Protein AF-A0A3M3ZNB2-F1 (afdb_monomer)

Organism: NCBI:txid237306

Secondary structure (DSSP, 8-state):
-PPPPHHHHHHHHHHHS-HHHHHHHHHHHHHTT--HHHHHHHHHHHHHHHHHTHHHHHHHHHHHHHHHHHHHHHHH-TTGGG-HHHHHHSPP--S---

Structure (mmCIF, N/CA/C/O backbone):
data_AF-A0A3M3ZNB2-F1
#
_entry.id   AF-A0A3M3ZNB2-F1
#
loop_
_atom_site.group_PDB
_atom_site.id
_atom_site.type_symbol
_atom_site.label_atom_id
_atom_site.label_alt_id
_atom_site.label_comp_id
_atom_site.label_asym_id
_atom_site.label_entity_id
_atom_site.label_seq_id
_atom_site.pdbx_PDB_ins_code
_atom_site.Cartn_x
_atom_site.Cartn_y
_atom_site.Cartn_z
_atom_site.occupancy
_atom_site.B_iso_or_equiv
_atom_site.auth_seq_id
_atom_site.auth_comp_id
_atom_site.auth_asym_id
_atom_site.auth_atom_id
_atom_site.pdbx_PDB_model_num
ATOM 1 N N . MET A 1 1 ? -26.051 -20.037 19.101 1.00 47.28 1 MET A N 1
ATOM 2 C CA . MET A 1 1 ? -24.872 -19.161 18.929 1.00 47.28 1 MET A CA 1
ATOM 3 C C . MET A 1 1 ? -25.256 -17.779 19.417 1.00 47.28 1 MET A C 1
ATOM 5 O O . MET A 1 1 ? -26.170 -17.200 18.847 1.00 47.28 1 MET A O 1
ATOM 9 N N . SER A 1 2 ? -24.651 -17.298 20.502 1.00 68.50 2 SER A N 1
ATOM 10 C CA . SER A 1 2 ? -24.887 -15.935 20.994 1.00 68.50 2 SER A CA 1
ATOM 11 C C . SER A 1 2 ? -24.285 -14.935 20.005 1.00 68.50 2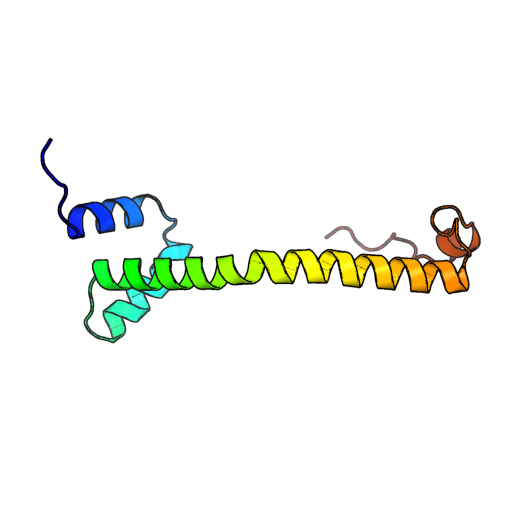 SER A C 1
ATOM 13 O O . SER A 1 2 ? -23.128 -15.090 19.619 1.00 68.50 2 SER A O 1
ATOM 15 N N . SER A 1 3 ? -25.066 -13.947 19.563 1.00 75.62 3 SER A N 1
ATOM 16 C CA . SER A 1 3 ? -24.557 -12.843 18.742 1.00 75.62 3 SER A CA 1
ATOM 17 C C . SER A 1 3 ? -23.615 -11.992 19.590 1.00 75.62 3 SER A C 1
ATOM 19 O O . SER A 1 3 ? -24.018 -11.548 20.663 1.00 75.62 3 SER A O 1
ATOM 21 N N . MET A 1 4 ? -22.388 -11.756 19.121 1.00 78.88 4 MET A N 1
ATOM 22 C CA . MET A 1 4 ? -21.504 -10.760 19.735 1.00 78.88 4 MET A CA 1
ATOM 23 C C . MET A 1 4 ? -22.123 -9.365 19.615 1.00 78.88 4 MET A C 1
ATOM 25 O O . MET A 1 4 ? -22.749 -9.037 18.604 1.00 78.88 4 MET A O 1
ATOM 29 N N . SER A 1 5 ? -21.932 -8.544 20.643 1.00 88.44 5 SER A N 1
ATOM 30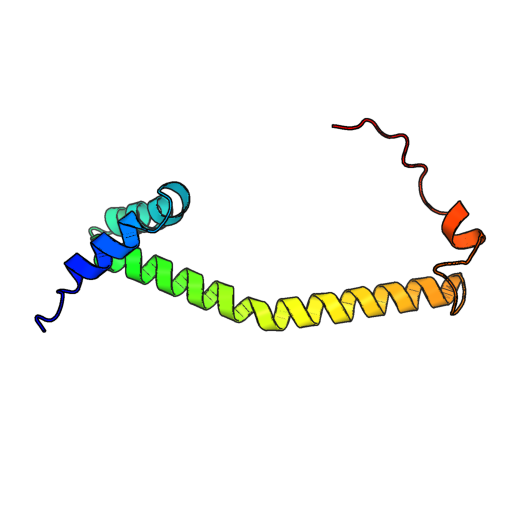 C CA . SER A 1 5 ? -22.257 -7.119 20.609 1.00 88.44 5 SER A CA 1
ATOM 31 C C . SER A 1 5 ? -21.245 -6.340 19.759 1.00 88.44 5 SER A C 1
ATOM 33 O O . SER A 1 5 ? -20.086 -6.737 19.622 1.00 88.44 5 SER A O 1
ATOM 35 N N . THR A 1 6 ? -21.658 -5.192 19.215 1.00 86.25 6 THR A N 1
ATOM 36 C CA . THR A 1 6 ? -20.795 -4.309 18.406 1.00 86.25 6 THR A CA 1
ATOM 37 C C . THR A 1 6 ? -19.499 -3.936 19.130 1.00 86.25 6 THR A C 1
ATOM 39 O O . THR A 1 6 ? -18.420 -4.011 18.547 1.00 86.25 6 THR A O 1
ATOM 42 N N . LEU A 1 7 ? -19.590 -3.641 20.429 1.00 88.19 7 LEU A N 1
ATOM 43 C CA . LEU A 1 7 ? -18.442 -3.272 21.253 1.00 88.19 7 LEU A CA 1
ATOM 44 C C . LEU A 1 7 ? -17.457 -4.436 21.457 1.00 88.19 7 LEU A C 1
ATOM 46 O O . LEU A 1 7 ? -16.246 -4.221 21.531 1.00 88.19 7 LEU A O 1
ATOM 50 N N . GLU A 1 8 ? -17.944 -5.676 21.562 1.00 92.31 8 GLU A N 1
ATOM 51 C CA . GLU A 1 8 ? -17.075 -6.860 21.647 1.00 92.31 8 GLU A CA 1
ATOM 52 C C . GLU A 1 8 ? -16.304 -7.071 20.343 1.00 92.31 8 GLU A C 1
ATOM 54 O O . GLU A 1 8 ? -15.098 -7.324 20.377 1.00 92.31 8 GLU A O 1
ATOM 59 N N . VAL A 1 9 ? -16.968 -6.883 19.198 1.00 91.62 9 VAL A N 1
ATOM 60 C CA . VAL A 1 9 ? -16.322 -6.931 17.880 1.00 91.62 9 VAL A CA 1
ATOM 61 C C . VAL A 1 9 ? -15.279 -5.820 17.747 1.00 91.62 9 VAL A C 1
ATOM 63 O O . VAL A 1 9 ? -14.146 -6.088 17.349 1.00 91.62 9 VAL A O 1
ATOM 66 N N . ALA A 1 10 ? -15.609 -4.587 18.139 1.00 91.56 10 ALA A N 1
ATOM 67 C CA . ALA A 1 10 ? -14.685 -3.457 18.075 1.00 91.56 10 ALA A CA 1
ATOM 68 C C . ALA A 1 10 ? -13.425 -3.685 18.930 1.00 91.56 10 ALA A C 1
ATOM 70 O O . ALA A 1 10 ? -12.306 -3.436 18.474 1.00 91.56 10 ALA A O 1
ATOM 71 N N . LYS A 1 11 ? -13.579 -4.243 20.138 1.00 94.06 11 LYS A N 1
ATOM 72 C CA . LYS A 1 11 ? -12.450 -4.644 20.995 1.00 94.06 11 LYS A CA 1
ATOM 73 C C . LYS A 1 11 ? -11.596 -5.732 20.353 1.00 94.06 11 LYS A C 1
ATOM 75 O O . LYS A 1 11 ? -10.371 -5.626 20.375 1.00 94.06 11 LYS A O 1
ATOM 80 N N . ALA A 1 12 ? -12.216 -6.750 19.758 1.00 94.44 12 ALA A N 1
ATOM 81 C CA . ALA A 1 12 ? -11.483 -7.807 19.066 1.00 94.44 12 ALA A CA 1
ATOM 82 C C . ALA A 1 12 ? -10.664 -7.249 17.885 1.00 94.44 12 ALA A C 1
ATOM 84 O O . ALA A 1 12 ? -9.482 -7.569 17.745 1.00 94.44 12 ALA A O 1
ATOM 85 N N . ILE A 1 13 ? -11.246 -6.346 17.087 1.00 92.12 13 ILE A N 1
ATOM 86 C CA . ILE A 1 13 ? -10.548 -5.667 15.982 1.00 92.12 13 ILE A CA 1
ATOM 87 C C . ILE A 1 13 ? -9.377 -4.834 16.516 1.00 92.12 13 ILE A C 1
ATOM 89 O O . ILE A 1 13 ? -8.257 -4.944 16.015 1.00 92.12 13 ILE A O 1
ATOM 93 N N . ARG A 1 14 ? -9.601 -4.049 17.574 1.00 93.31 14 ARG A N 1
ATOM 94 C CA . ARG A 1 14 ? -8.570 -3.217 18.207 1.00 93.31 14 ARG A CA 1
ATOM 95 C C . ARG A 1 14 ? -7.368 -4.015 18.711 1.00 93.31 14 ARG A C 1
ATOM 97 O O . ARG A 1 14 ? -6.242 -3.526 18.620 1.00 93.31 14 ARG A O 1
ATOM 104 N N . LEU A 1 15 ? -7.604 -5.210 19.250 1.00 94.38 15 LEU A N 1
ATOM 105 C CA . LEU A 1 15 ? -6.552 -6.121 19.710 1.00 94.38 15 LEU A CA 1
ATOM 106 C C . LEU A 1 15 ? -5.815 -6.809 18.551 1.00 94.38 15 LEU A C 1
ATOM 108 O O . LEU A 1 15 ? -4.667 -7.208 18.717 1.00 94.38 15 LEU A O 1
ATOM 112 N N . SER A 1 16 ? -6.453 -6.927 17.385 1.00 95.00 16 SER A N 1
ATOM 113 C CA . SER A 1 16 ? -5.873 -7.570 16.197 1.00 95.00 16 SER A CA 1
ATOM 114 C C . SER A 1 16 ? -5.002 -6.623 15.360 1.00 95.00 16 SER A C 1
ATOM 116 O O . SER A 1 16 ? -4.172 -7.074 14.573 1.00 95.00 16 SER A O 1
ATOM 118 N N . ILE A 1 17 ? -5.184 -5.308 15.509 1.00 91.56 17 ILE A N 1
ATOM 119 C CA . ILE A 1 17 ? -4.458 -4.273 14.764 1.00 91.56 17 ILE A CA 1
ATOM 120 C C . ILE A 1 17 ? -3.349 -3.684 15.644 1.00 91.56 17 ILE A C 1
ATOM 122 O O . ILE A 1 17 ? -3.524 -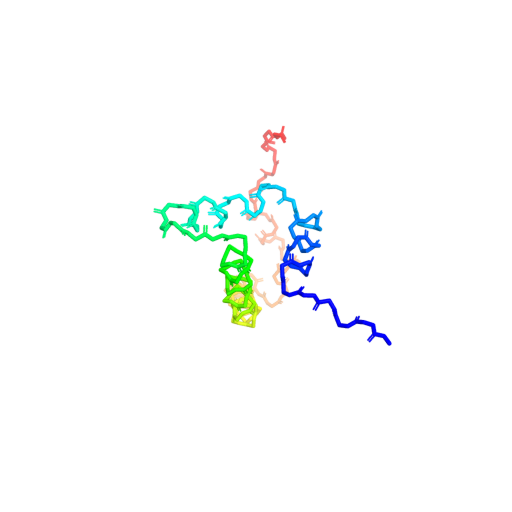3.477 16.846 1.00 91.56 17 ILE A O 1
ATOM 126 N N . SER A 1 18 ? -2.197 -3.362 15.046 1.00 93.25 18 SER A N 1
ATOM 127 C CA . SER A 1 18 ? -1.100 -2.737 15.789 1.00 93.25 18 SER A CA 1
ATOM 128 C C . SER A 1 18 ? -1.507 -1.382 16.377 1.00 93.25 18 SER A C 1
ATOM 130 O O . SER A 1 18 ? -2.223 -0.595 15.754 1.00 93.25 18 SER A O 1
ATOM 132 N N . SER A 1 19 ? -0.989 -1.071 17.569 1.00 89.75 19 SER A N 1
ATOM 133 C CA . SER A 1 19 ? -1.295 0.196 18.248 1.00 89.75 19 SER A CA 1
ATOM 134 C C . SER A 1 19 ? -0.961 1.413 17.377 1.00 89.75 19 SER A C 1
ATOM 136 O O . SER A 1 19 ? -1.748 2.349 17.296 1.00 89.75 19 SER A O 1
ATOM 138 N N . ALA A 1 20 ? 0.155 1.358 16.641 1.00 91.44 20 ALA A N 1
ATOM 139 C CA . ALA A 1 20 ? 0.569 2.421 15.726 1.00 91.44 20 ALA A CA 1
ATOM 140 C C . ALA A 1 20 ? -0.420 2.664 14.574 1.00 91.44 20 ALA A C 1
ATOM 142 O O . ALA A 1 20 ? -0.507 3.780 14.075 1.00 91.44 20 ALA A O 1
ATOM 143 N N . ARG A 1 21 ? -1.156 1.636 14.131 1.00 91.38 21 ARG A N 1
ATOM 144 C CA . ARG A 1 21 ? -2.143 1.774 13.053 1.00 91.38 21 ARG A CA 1
ATOM 145 C C . ARG A 1 21 ? -3.462 2.350 13.541 1.00 91.38 21 ARG A C 1
ATOM 147 O O . ARG A 1 21 ? -4.093 3.082 12.790 1.00 91.38 21 ARG A O 1
ATOM 154 N N . ILE A 1 22 ? -3.890 2.009 14.753 1.00 95.38 22 ILE A N 1
ATOM 155 C CA . ILE A 1 22 ? -5.228 2.360 15.241 1.00 95.38 22 ILE A CA 1
ATOM 156 C C . ILE A 1 22 ? -5.261 3.633 16.100 1.00 95.38 22 ILE A C 1
ATOM 158 O O . ILE A 1 22 ? -6.280 4.320 16.117 1.00 95.38 22 ILE A O 1
ATOM 162 N N . SER A 1 23 ? -4.143 4.006 16.736 1.00 95.69 23 SER A N 1
ATOM 163 C CA . SER A 1 23 ? -4.060 5.166 17.636 1.00 95.69 23 SER A CA 1
ATOM 164 C C . SER A 1 23 ? -4.454 6.485 16.969 1.00 95.69 23 SER A C 1
ATOM 166 O O . SER A 1 23 ? -5.083 7.326 17.603 1.00 95.69 23 SER A O 1
ATOM 168 N N . THR A 1 24 ? -4.156 6.662 15.678 1.00 96.06 24 THR A N 1
ATOM 169 C CA . THR A 1 24 ? -4.592 7.834 14.903 1.00 96.06 24 THR A CA 1
ATOM 170 C C . THR A 1 24 ? -6.113 7.994 14.918 1.00 96.06 24 THR A C 1
ATOM 172 O O . THR A 1 24 ? -6.610 9.104 15.100 1.00 96.06 24 THR A O 1
ATOM 175 N N . TYR A 1 25 ? -6.855 6.896 14.769 1.00 97.06 25 TYR A N 1
ATOM 176 C CA . TYR A 1 25 ? -8.318 6.907 14.720 1.00 97.06 25 TYR A CA 1
ATOM 177 C C . TYR A 1 25 ? -8.937 7.001 16.114 1.00 97.06 25 TYR A C 1
ATOM 179 O O . TYR A 1 25 ? -9.928 7.704 16.285 1.00 97.06 25 TYR A O 1
ATOM 187 N N . GLU A 1 26 ? -8.328 6.359 17.116 1.00 97.00 26 GLU A N 1
ATOM 188 C CA . GLU A 1 26 ? -8.732 6.504 18.521 1.00 97.00 26 GLU A CA 1
ATOM 189 C C . GLU A 1 26 ? -8.590 7.957 18.982 1.00 97.00 26 GLU A C 1
ATOM 191 O O . GLU A 1 26 ? -9.538 8.528 19.512 1.00 97.00 26 GLU A O 1
ATOM 196 N N . ASN A 1 27 ? -7.450 8.593 18.703 1.00 97.44 27 ASN A N 1
ATOM 197 C CA . ASN A 1 27 ? -7.222 9.996 19.043 1.00 97.44 27 ASN A CA 1
ATOM 198 C C . ASN A 1 27 ? -8.212 10.925 18.325 1.00 97.44 27 ASN A C 1
ATOM 200 O O . ASN A 1 27 ? -8.735 11.853 18.940 1.00 97.44 27 ASN A O 1
ATOM 204 N N . ALA A 1 28 ? -8.499 10.666 17.044 1.00 97.38 28 ALA A N 1
ATOM 205 C CA . ALA A 1 28 ? -9.472 11.443 16.279 1.00 97.38 28 ALA A CA 1
ATOM 206 C C . ALA A 1 28 ? -10.898 11.302 16.838 1.00 97.38 28 ALA A C 1
ATOM 208 O O . ALA A 1 28 ? -11.598 12.302 16.965 1.00 97.38 28 ALA A O 1
ATOM 209 N N . ALA A 1 29 ? -11.315 10.088 17.214 1.00 97.31 29 ALA A N 1
ATOM 210 C CA . ALA A 1 29 ? -12.612 9.845 17.839 1.00 97.31 29 ALA A CA 1
ATOM 211 C C . ALA A 1 29 ? -12.707 10.522 19.218 1.00 97.31 29 ALA A C 1
ATOM 213 O O . ALA A 1 29 ? -13.668 11.245 19.490 1.00 97.31 29 ALA A O 1
ATOM 214 N N . LEU A 1 30 ? -11.682 10.365 20.060 1.00 97.25 30 LEU A N 1
ATOM 215 C CA . LEU A 1 30 ? -11.626 10.970 21.393 1.00 97.25 30 LEU A CA 1
ATOM 216 C C . LEU A 1 30 ? -11.699 12.501 21.341 1.00 97.25 30 LEU A C 1
ATOM 218 O O . LEU A 1 30 ? -12.404 13.101 22.151 1.00 97.25 30 LEU A O 1
ATOM 222 N N . ALA A 1 31 ? -11.040 13.134 20.365 1.00 97.69 31 ALA A N 1
ATOM 223 C CA . ALA A 1 31 ? -11.051 14.589 20.191 1.00 97.69 31 ALA A CA 1
ATOM 224 C C . ALA A 1 31 ? -12.459 15.174 19.959 1.00 97.69 31 ALA A C 1
ATOM 226 O O . ALA A 1 31 ? -12.682 16.354 20.221 1.00 97.69 31 ALA A O 1
ATOM 227 N N . VAL A 1 32 ? -13.412 14.357 19.500 1.00 97.25 32 VAL A N 1
ATOM 228 C CA . VAL A 1 32 ? -14.816 14.743 19.282 1.00 97.25 32 VAL A CA 1
ATOM 229 C C . VAL A 1 32 ? -15.785 14.031 20.236 1.00 97.25 32 VAL A C 1
ATOM 231 O O . VAL A 1 32 ? -16.986 13.974 19.974 1.00 97.25 32 VAL A O 1
ATOM 234 N N . GLY A 1 33 ? -15.277 13.480 21.345 1.00 96.94 33 GLY A N 1
ATOM 235 C CA . GLY A 1 33 ? -16.086 12.820 22.375 1.00 96.94 33 GLY A CA 1
ATOM 236 C C . GLY A 1 33 ? -16.700 11.486 21.939 1.00 96.94 33 GLY A C 1
ATOM 237 O O . GLY A 1 33 ? -17.758 11.108 22.438 1.00 96.94 33 GLY A O 1
ATOM 238 N N . ARG A 1 34 ? -16.073 10.789 20.984 1.00 96.75 34 ARG A N 1
ATOM 239 C CA . ARG A 1 34 ? -16.507 9.484 20.462 1.00 96.75 34 ARG A CA 1
ATOM 240 C C . ARG A 1 34 ? -15.661 8.336 21.012 1.00 96.75 34 ARG A C 1
ATOM 242 O O . ARG A 1 34 ? -14.588 8.555 21.573 1.00 96.75 34 ARG A O 1
ATOM 249 N N . GLY A 1 35 ? -16.183 7.117 20.886 1.00 94.69 35 GLY A N 1
ATOM 250 C CA . GLY A 1 35 ? -15.609 5.918 21.480 1.00 94.69 35 GLY A CA 1
ATOM 251 C C . GLY A 1 35 ? -14.867 5.026 20.487 1.00 94.69 35 GLY A C 1
ATOM 252 O O . GLY A 1 35 ? -14.557 5.398 19.354 1.00 94.69 35 GLY A O 1
ATOM 253 N N . LEU A 1 36 ? -14.581 3.807 20.952 1.00 94.00 36 LEU A N 1
ATOM 254 C CA . LEU A 1 36 ? -13.870 2.792 20.180 1.00 94.00 36 LEU A CA 1
ATOM 255 C C . LEU A 1 36 ? -14.628 2.394 18.904 1.00 94.00 36 LEU A C 1
ATOM 257 O O . LEU A 1 36 ? -14.002 2.216 17.864 1.00 94.00 36 LEU A O 1
ATOM 261 N N . ASP A 1 37 ? -15.955 2.291 18.962 1.00 94.06 37 ASP A N 1
ATOM 262 C CA . ASP A 1 37 ? -16.779 1.885 17.819 1.00 94.06 37 ASP A CA 1
ATOM 263 C C . ASP A 1 37 ? -16.645 2.876 16.648 1.00 94.06 37 ASP A C 1
ATOM 265 O O . ASP A 1 37 ? -16.458 2.467 15.496 1.00 94.06 37 ASP A O 1
ATOM 269 N N . GLU A 1 38 ? -16.651 4.185 16.921 1.00 95.25 38 GLU A N 1
ATOM 270 C CA . GLU A 1 38 ? -16.414 5.198 15.891 1.00 95.25 38 GLU A CA 1
ATOM 271 C C . GLU A 1 38 ? -14.967 5.201 15.388 1.00 95.25 38 GLU A C 1
ATOM 273 O O . GLU A 1 38 ? -14.746 5.370 14.188 1.00 95.25 38 GLU A O 1
ATOM 278 N N . ALA A 1 39 ? -13.983 4.962 16.260 1.00 96.25 39 ALA A N 1
ATOM 279 C CA . ALA A 1 39 ? -12.586 4.830 15.846 1.00 96.25 39 ALA A CA 1
ATOM 280 C C . ALA A 1 39 ? -12.387 3.645 14.882 1.00 96.25 39 ALA A C 1
ATOM 282 O O . ALA A 1 39 ? -11.735 3.791 13.845 1.00 96.25 39 ALA A O 1
ATOM 283 N N . ILE A 1 40 ? -12.993 2.488 15.175 1.00 95.81 40 ILE A N 1
ATOM 284 C CA . ILE A 1 40 ? -12.979 1.318 14.285 1.00 95.81 40 ILE A CA 1
ATOM 285 C C . ILE A 1 40 ? -13.710 1.619 12.972 1.00 95.81 40 ILE A C 1
ATOM 287 O O . ILE A 1 40 ? -13.221 1.255 11.902 1.00 95.81 40 ILE A O 1
ATOM 291 N N . THR A 1 41 ? -14.845 2.318 13.027 1.00 95.31 41 THR A N 1
ATOM 292 C CA . THR A 1 41 ? -15.595 2.720 11.825 1.00 95.31 41 THR A CA 1
ATOM 293 C C . THR A 1 41 ? -14.758 3.632 10.927 1.00 95.31 41 THR A C 1
ATOM 295 O O . THR A 1 41 ? -14.698 3.429 9.713 1.00 95.31 41 THR A O 1
ATOM 298 N N . LEU A 1 42 ? -14.053 4.603 11.513 1.00 96.25 42 LEU A N 1
ATOM 299 C CA . LEU A 1 42 ? -13.174 5.513 10.783 1.00 96.25 42 LEU A CA 1
ATOM 300 C C . LEU A 1 42 ? -11.958 4.785 10.188 1.00 96.25 42 LEU A C 1
ATOM 302 O O . LEU A 1 42 ? -11.589 5.037 9.039 1.00 96.25 42 LEU A O 1
ATOM 306 N N . TYR A 1 43 ? -11.370 3.842 10.931 1.00 95.94 43 TYR A N 1
ATOM 307 C CA . TYR A 1 43 ? -10.317 2.963 10.419 1.00 95.94 43 TYR A CA 1
ATOM 308 C C . TYR A 1 43 ? -10.800 2.143 9.213 1.00 95.94 43 TYR A C 1
ATOM 310 O O . TYR A 1 43 ? -10.129 2.104 8.180 1.00 95.94 43 TYR A O 1
ATOM 318 N N . ALA A 1 44 ? -11.979 1.522 9.318 1.00 94.62 44 ALA A N 1
ATOM 319 C CA . ALA A 1 44 ? -12.567 0.728 8.244 1.00 94.62 44 ALA A CA 1
ATOM 320 C C . ALA A 1 44 ? -12.846 1.580 7.000 1.00 94.62 44 ALA A C 1
ATOM 322 O O . ALA A 1 44 ? -12.525 1.170 5.885 1.00 94.62 44 ALA A O 1
ATOM 323 N N . TRP A 1 45 ? -13.369 2.796 7.182 1.00 97.00 45 TRP A N 1
ATOM 324 C CA . TRP A 1 45 ? -13.554 3.745 6.088 1.00 97.00 45 TRP A CA 1
ATOM 325 C C . TRP A 1 45 ? -12.229 4.074 5.389 1.00 97.00 45 TRP A C 1
ATOM 327 O O . TRP A 1 45 ? -12.141 3.977 4.166 1.00 97.00 45 TRP A O 1
ATOM 337 N N . ASN A 1 46 ? -11.168 4.368 6.147 1.00 96.44 46 ASN A N 1
ATOM 338 C CA . ASN A 1 46 ? -9.849 4.618 5.568 1.00 96.44 46 ASN A CA 1
ATOM 339 C C . ASN A 1 46 ? -9.315 3.406 4.785 1.00 96.44 46 ASN A C 1
ATOM 341 O O . ASN A 1 46 ? -8.719 3.570 3.718 1.00 96.44 46 ASN A O 1
ATOM 345 N N . ALA A 1 47 ? -9.527 2.190 5.295 1.00 94.62 47 ALA A N 1
ATOM 346 C CA . ALA A 1 47 ? -9.134 0.965 4.606 1.00 94.62 47 ALA A CA 1
ATOM 347 C C . ALA A 1 47 ? -9.886 0.796 3.275 1.00 94.62 47 ALA A C 1
ATOM 349 O O . ALA A 1 47 ? -9.260 0.488 2.263 1.00 94.62 47 ALA A O 1
ATOM 350 N N . LEU A 1 48 ? -11.196 1.063 3.247 1.00 97.31 48 LEU A N 1
ATOM 351 C CA . LEU A 1 48 ? -12.009 1.003 2.027 1.00 97.31 48 LEU A CA 1
ATOM 352 C C . LEU A 1 48 ? -11.586 2.050 0.992 1.00 97.31 48 LEU A C 1
ATOM 354 O O . LEU A 1 48 ? -11.450 1.724 -0.186 1.00 97.31 48 LEU A O 1
ATOM 358 N N . VAL A 1 49 ? -11.319 3.284 1.426 1.00 96.94 49 VAL A N 1
ATOM 359 C CA . VAL A 1 49 ? -10.791 4.338 0.547 1.00 96.94 49 VAL A CA 1
ATOM 360 C C . VAL A 1 49 ? -9.439 3.921 -0.027 1.00 96.94 49 VAL A C 1
ATOM 362 O O . VAL A 1 49 ? -9.238 3.998 -1.234 1.00 96.94 49 VAL A O 1
ATOM 365 N N . SER A 1 50 ? -8.535 3.410 0.811 1.00 96.31 50 SER A N 1
ATOM 366 C CA . SER A 1 50 ? -7.223 2.919 0.366 1.00 96.31 50 SER A CA 1
ATOM 367 C C . SER A 1 50 ? -7.357 1.771 -0.641 1.00 96.31 50 SER A C 1
ATOM 369 O O . SER A 1 50 ? -6.653 1.747 -1.648 1.00 96.31 50 SER A O 1
ATOM 371 N N . ALA A 1 51 ? -8.294 0.846 -0.412 1.00 97.44 51 ALA A N 1
ATOM 372 C CA . ALA A 1 51 ? -8.565 -0.265 -1.318 1.00 97.44 51 ALA A CA 1
ATOM 373 C C . ALA A 1 51 ? -9.084 0.208 -2.686 1.00 97.44 51 ALA A C 1
ATOM 375 O O . ALA A 1 51 ? -8.690 -0.351 -3.709 1.00 97.44 51 ALA A O 1
ATOM 376 N N . ALA A 1 52 ? -9.898 1.269 -2.727 1.00 97.75 52 ALA A N 1
ATOM 377 C CA . ALA A 1 52 ? -10.381 1.852 -3.978 1.00 97.75 52 ALA A CA 1
ATOM 378 C C . ALA A 1 52 ? -9.243 2.382 -4.874 1.00 97.75 52 ALA A C 1
ATOM 380 O O . ALA A 1 52 ? -9.402 2.43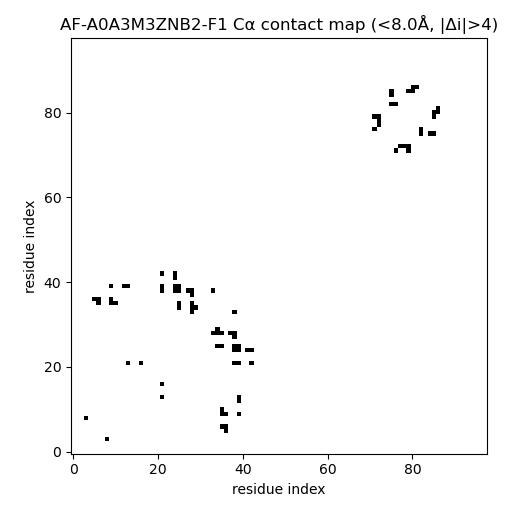5 -6.093 1.00 97.75 52 ALA A O 1
ATOM 381 N N . PHE A 1 53 ? -8.080 2.717 -4.301 1.00 97.44 53 PHE A N 1
ATOM 382 C CA . PHE A 1 53 ? -6.902 3.128 -5.066 1.00 97.44 53 PHE A CA 1
ATOM 383 C C . PHE A 1 53 ? -6.082 1.962 -5.636 1.00 97.44 53 PHE A C 1
ATOM 385 O O . PHE A 1 53 ? -5.269 2.197 -6.525 1.00 97.44 53 PHE A O 1
ATOM 392 N N . LEU A 1 54 ? -6.285 0.713 -5.204 1.00 97.50 54 LEU A N 1
ATOM 393 C CA . LEU A 1 54 ? -5.466 -0.412 -5.680 1.00 97.50 54 LEU A CA 1
ATOM 394 C C . LEU A 1 54 ? -5.596 -0.624 -7.193 1.00 97.50 54 LEU A C 1
ATOM 396 O O . LEU A 1 54 ? -4.594 -0.744 -7.891 1.00 97.50 54 LEU A O 1
ATOM 400 N N . THR A 1 55 ? -6.819 -0.604 -7.724 1.00 97.06 55 THR A N 1
ATOM 401 C CA . THR A 1 55 ? -7.060 -0.758 -9.165 1.00 97.06 55 THR A CA 1
ATOM 402 C C . THR A 1 55 ? -6.415 0.349 -10.007 1.00 97.06 55 THR A C 1
ATOM 404 O O . THR A 1 55 ? -5.663 0.008 -10.923 1.00 97.06 55 THR A O 1
ATOM 407 N N . PRO A 1 56 ? -6.645 1.653 -9.747 1.00 97.62 56 PRO A N 1
ATOM 408 C CA . PRO A 1 56 ? -5.985 2.694 -10.526 1.00 97.62 56 PRO A CA 1
ATOM 409 C C . PRO A 1 56 ? -4.462 2.686 -10.344 1.00 97.62 56 PRO A C 1
ATOM 411 O O . PRO A 1 56 ? -3.760 2.924 -11.319 1.00 97.62 56 PRO A O 1
ATOM 414 N N . LEU A 1 57 ? -3.930 2.346 -9.161 1.00 97.75 57 LEU A N 1
ATOM 415 C CA . LEU A 1 57 ? -2.480 2.217 -8.959 1.00 97.75 57 LEU A CA 1
ATOM 416 C C . LEU A 1 57 ? -1.873 1.091 -9.806 1.00 97.75 57 LEU A C 1
ATOM 418 O O . LEU A 1 57 ? -0.848 1.320 -10.444 1.00 97.75 57 LEU A O 1
ATOM 422 N N . HIS A 1 58 ? -2.521 -0.077 -9.882 1.00 97.56 58 HIS A N 1
ATOM 423 C CA . HIS A 1 58 ? -2.073 -1.170 -10.755 1.00 97.56 58 HIS A CA 1
ATOM 424 C C . HIS A 1 58 ? -2.047 -0.751 -12.231 1.00 97.56 58 HIS A C 1
ATOM 426 O O . HIS A 1 58 ? -1.117 -1.085 -12.962 1.00 97.56 58 HIS A O 1
ATOM 432 N N . LEU A 1 59 ? -3.052 0.006 -12.684 1.00 98.06 59 LEU A N 1
ATOM 433 C CA . LEU A 1 59 ? -3.072 0.521 -14.054 1.00 98.06 59 LEU A CA 1
ATOM 434 C C . LEU A 1 59 ? -1.971 1.558 -14.279 1.00 98.06 59 LEU A C 1
ATOM 436 O O . LEU A 1 59 ? -1.258 1.477 -15.279 1.00 98.06 59 LEU A O 1
ATOM 440 N N . CYS A 1 60 ? -1.800 2.500 -13.349 1.00 98.38 60 CYS A N 1
ATOM 441 C CA . CYS A 1 60 ? -0.738 3.497 -13.419 1.00 98.38 60 CYS A CA 1
ATOM 442 C C . CYS A 1 60 ? 0.645 2.843 -13.493 1.00 98.38 60 CYS A C 1
ATOM 444 O O . CYS A 1 60 ? 1.448 3.255 -14.324 1.00 98.38 60 CYS A O 1
ATOM 446 N N . GLU A 1 61 ? 0.911 1.808 -12.691 1.00 98.38 61 GLU A N 1
ATOM 447 C CA . GLU A 1 61 ? 2.167 1.052 -12.742 1.00 98.38 61 GLU A CA 1
ATOM 448 C C . GLU A 1 61 ? 2.441 0.527 -14.157 1.00 98.38 61 GLU A C 1
ATOM 450 O O . GLU A 1 61 ? 3.497 0.799 -14.729 1.00 98.38 61 GLU A O 1
ATOM 455 N N . VAL A 1 62 ? 1.478 -0.185 -14.751 1.00 98.38 62 VAL A N 1
ATOM 456 C CA . VAL A 1 62 ? 1.641 -0.792 -16.080 1.00 98.38 62 VAL A CA 1
ATOM 457 C C . VAL A 1 62 ? 1.807 0.273 -17.160 1.00 98.38 62 VAL A C 1
ATOM 459 O O . VAL A 1 62 ? 2.695 0.151 -18.002 1.00 98.38 62 VAL A O 1
ATOM 462 N N . ILE A 1 63 ? 0.982 1.322 -17.135 1.00 98.56 63 ILE A N 1
ATOM 463 C CA . ILE A 1 63 ? 1.020 2.402 -18.129 1.00 98.56 63 ILE A CA 1
ATOM 464 C C . ILE A 1 63 ? 2.364 3.127 -18.073 1.00 98.56 63 ILE A C 1
ATOM 466 O O . ILE A 1 63 ? 3.007 3.300 -19.106 1.00 98.56 63 ILE A O 1
ATOM 470 N N . VAL A 1 64 ? 2.812 3.516 -16.876 1.00 98.56 64 VAL A N 1
ATOM 471 C CA . VAL A 1 64 ? 4.084 4.225 -16.702 1.00 98.56 64 VAL A CA 1
ATOM 472 C C . VAL A 1 64 ? 5.250 3.326 -17.098 1.00 98.56 64 VAL A C 1
ATOM 474 O O . VAL A 1 64 ? 6.106 3.756 -17.866 1.00 98.56 64 VAL A O 1
ATOM 477 N N . ARG A 1 65 ? 5.271 2.065 -16.648 1.00 98.00 65 ARG A N 1
ATOM 478 C CA . ARG A 1 65 ? 6.328 1.112 -17.012 1.00 98.00 65 ARG A CA 1
ATOM 479 C C . ARG A 1 65 ? 6.414 0.913 -18.523 1.00 98.00 65 ARG A C 1
ATOM 481 O O . ARG A 1 65 ? 7.513 0.922 -19.070 1.00 98.00 65 ARG A O 1
ATOM 488 N N . ASN A 1 66 ? 5.277 0.738 -19.193 1.00 98.00 66 ASN A N 1
ATOM 489 C CA . ASN A 1 66 ? 5.242 0.555 -20.641 1.00 98.00 66 ASN A CA 1
ATOM 490 C C . ASN A 1 66 ? 5.695 1.828 -21.368 1.00 98.00 66 ASN A C 1
ATOM 492 O O . ASN A 1 66 ? 6.546 1.743 -22.244 1.00 98.00 66 ASN A O 1
ATOM 496 N N . GLY A 1 67 ? 5.225 3.007 -20.948 1.00 98.31 67 GLY A N 1
ATOM 497 C CA . GLY A 1 67 ? 5.664 4.278 -21.531 1.00 98.31 67 GLY A CA 1
ATOM 498 C C . GLY A 1 67 ? 7.168 4.523 -21.372 1.00 98.31 67 GLY A C 1
ATOM 499 O O . GLY A 1 67 ? 7.822 4.986 -22.304 1.00 98.31 67 GLY A O 1
ATOM 500 N N . VAL A 1 68 ? 7.745 4.156 -20.223 1.00 97.44 68 VAL A N 1
ATOM 501 C CA . VAL A 1 68 ? 9.201 4.187 -20.012 1.00 97.44 68 VAL A CA 1
ATOM 502 C C . VAL A 1 68 ? 9.908 3.195 -20.939 1.00 97.44 68 VAL A C 1
ATOM 504 O O . VAL A 1 68 ? 10.896 3.563 -21.571 1.00 97.44 68 VAL A O 1
ATOM 507 N N . ALA A 1 69 ? 9.410 1.961 -21.059 1.00 97.56 69 ALA A N 1
ATOM 508 C CA . ALA A 1 69 ? 9.991 0.962 -21.955 1.00 97.56 69 ALA A CA 1
ATOM 509 C C . ALA A 1 69 ? 9.980 1.429 -23.421 1.00 97.56 69 ALA A C 1
ATOM 511 O O . ALA A 1 69 ? 10.988 1.272 -24.110 1.00 97.56 69 ALA A O 1
ATOM 512 N N . ASP A 1 70 ? 8.891 2.055 -23.871 1.00 98.25 70 ASP A N 1
ATOM 513 C CA . ASP A 1 70 ? 8.766 2.618 -25.218 1.00 98.25 70 ASP A CA 1
ATOM 514 C C . ASP A 1 70 ? 9.738 3.787 -25.431 1.00 98.25 70 ASP A C 1
ATOM 516 O O . ASP A 1 70 ? 10.428 3.856 -26.452 1.00 98.25 70 ASP A O 1
ATOM 520 N N . ALA A 1 71 ? 9.858 4.681 -24.445 1.00 97.62 71 AL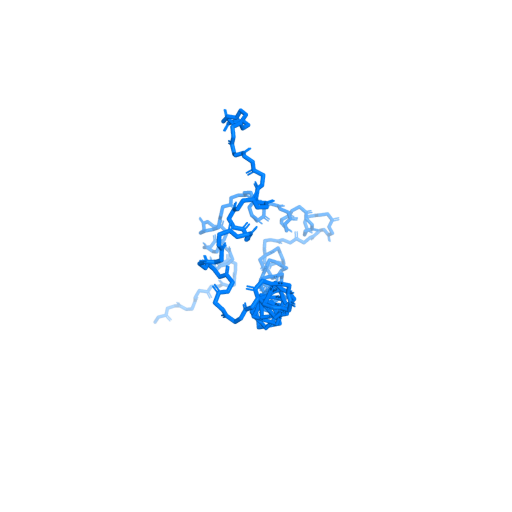A A N 1
ATOM 521 C CA . ALA A 1 71 ? 10.800 5.794 -24.497 1.00 97.62 71 ALA A CA 1
ATOM 522 C C . ALA A 1 71 ? 12.253 5.303 -24.606 1.00 97.62 71 ALA A C 1
ATOM 524 O O . ALA A 1 71 ? 13.003 5.793 -25.451 1.00 97.62 71 ALA A O 1
ATOM 525 N N . ILE A 1 72 ? 12.651 4.296 -23.824 1.00 97.44 72 ILE A N 1
ATOM 526 C CA . ILE A 1 72 ? 14.000 3.714 -23.899 1.00 97.44 72 ILE A CA 1
ATOM 527 C C . ILE A 1 72 ? 14.203 2.991 -25.241 1.00 97.44 72 ILE A C 1
ATOM 529 O O . ILE A 1 72 ? 15.242 3.165 -25.885 1.00 97.44 72 ILE A O 1
ATOM 533 N N . ALA A 1 73 ? 13.205 2.233 -25.707 1.00 97.88 73 ALA A N 1
ATOM 534 C CA . ALA A 1 73 ? 13.254 1.550 -26.998 1.00 97.88 73 ALA A CA 1
ATOM 535 C C . ALA A 1 73 ? 13.427 2.524 -28.175 1.00 97.88 73 ALA A C 1
ATOM 537 O O . ALA A 1 73 ? 14.088 2.181 -29.155 1.00 97.88 73 ALA A O 1
ATOM 538 N N . SER A 1 74 ? 12.888 3.744 -28.076 1.00 97.94 74 SER A N 1
ATOM 539 C CA . SER A 1 74 ? 13.049 4.779 -29.106 1.00 97.94 74 SER A CA 1
ATOM 540 C C . SER A 1 74 ? 14.496 5.265 -29.269 1.00 97.94 74 SER A C 1
ATOM 542 O O . SER A 1 74 ? 14.874 5.705 -30.352 1.00 97.94 74 SER A O 1
ATOM 544 N N . VAL A 1 75 ? 15.317 5.142 -28.219 1.00 97.56 75 VAL A N 1
ATOM 545 C CA . VAL A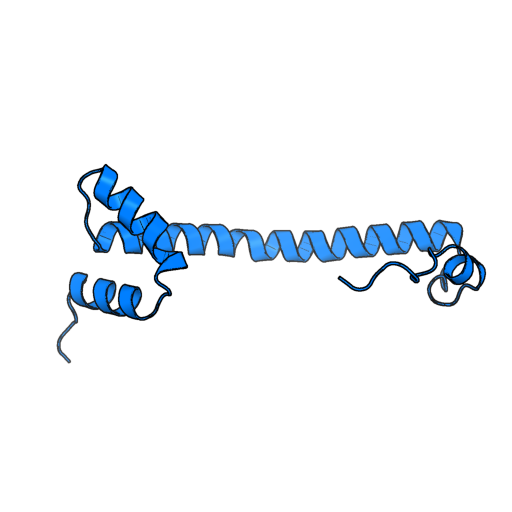 1 75 ? 16.723 5.573 -28.209 1.00 97.56 75 VAL A CA 1
ATOM 546 C C . VAL A 1 75 ? 17.664 4.405 -28.512 1.00 97.56 75 VAL A C 1
ATOM 548 O O . VAL A 1 75 ? 18.595 4.546 -29.301 1.00 97.56 75 VAL A O 1
ATOM 551 N N . TYR A 1 76 ? 17.422 3.239 -27.905 1.00 97.12 76 TYR A N 1
ATOM 552 C CA . TYR A 1 76 ? 18.352 2.098 -27.926 1.00 97.12 76 TYR A CA 1
ATOM 553 C C . TYR A 1 76 ? 17.860 0.893 -28.743 1.00 97.12 76 TYR A C 1
ATOM 555 O O . TYR A 1 76 ? 18.554 -0.123 -28.831 1.00 97.12 76 TYR A O 1
ATOM 563 N N . GLY A 1 77 ? 16.679 0.999 -29.355 1.00 96.69 77 GLY A N 1
ATOM 564 C CA . GLY A 1 77 ? 16.056 -0.021 -30.194 1.00 96.69 77 GLY A CA 1
ATOM 565 C C . GLY A 1 77 ? 15.183 -1.034 -29.432 1.00 96.69 77 GLY A C 1
ATOM 566 O O . GLY A 1 77 ? 15.171 -1.074 -28.204 1.00 96.69 77 GLY A O 1
ATOM 567 N N . PRO A 1 78 ? 14.459 -1.924 -30.139 1.00 95.50 78 PRO A N 1
ATOM 568 C CA . PRO A 1 78 ? 13.495 -2.852 -29.525 1.00 95.50 78 PRO A CA 1
ATOM 569 C C . PRO A 1 78 ? 14.103 -3.880 -28.560 1.00 95.50 78 PRO A C 1
ATOM 571 O O . PRO A 1 78 ? 13.400 -4.450 -27.732 1.00 95.50 78 PRO A O 1
ATOM 574 N N . ARG A 1 79 ? 15.412 -4.134 -28.666 1.00 95.38 79 ARG A N 1
ATOM 575 C CA . ARG A 1 79 ? 16.177 -4.990 -27.745 1.00 95.38 79 ARG A CA 1
ATOM 576 C C . ARG A 1 79 ? 16.986 -4.161 -26.746 1.00 95.38 79 ARG A C 1
ATOM 578 O O . ARG A 1 79 ? 18.039 -4.612 -26.304 1.00 95.38 79 ARG A O 1
ATOM 585 N N . TRP A 1 80 ? 16.499 -2.966 -26.400 1.00 96.00 80 TRP A N 1
ATOM 586 C CA . TRP A 1 80 ? 17.168 -2.042 -25.486 1.00 96.00 80 TRP A CA 1
ATOM 587 C C . TRP A 1 80 ? 17.675 -2.670 -24.178 1.00 96.00 80 TRP A C 1
ATOM 589 O O . TRP A 1 80 ? 18.748 -2.238 -23.759 1.00 96.00 80 TRP A O 1
ATOM 599 N N . PRO A 1 81 ? 17.033 -3.694 -23.559 1.00 94.88 81 PRO A N 1
ATOM 600 C CA . PRO A 1 81 ? 17.563 -4.273 -22.323 1.00 94.88 81 PRO A CA 1
ATOM 601 C C . PRO A 1 81 ? 18.932 -4.939 -22.492 1.00 94.88 81 PRO A C 1
ATOM 603 O O . PRO A 1 81 ? 19.637 -5.114 -21.510 1.00 94.88 81 PRO A O 1
ATOM 606 N N . TRP A 1 82 ? 19.301 -5.305 -23.723 1.00 95.25 82 TRP A N 1
ATOM 607 C CA . TRP A 1 82 ? 20.593 -5.901 -24.079 1.00 95.25 82 TRP A CA 1
ATOM 608 C C . TRP A 1 82 ? 21.426 -4.978 -24.971 1.00 95.25 82 TRP A C 1
ATOM 610 O O . TRP A 1 82 ? 22.353 -5.431 -25.640 1.00 95.25 82 TRP A O 1
ATOM 620 N N . SER A 1 83 ? 21.052 -3.700 -25.078 1.00 96.06 83 SER A N 1
ATOM 621 C CA . SER A 1 83 ? 21.822 -2.741 -25.860 1.00 96.06 83 SER A CA 1
ATOM 622 C C . SER A 1 83 ? 23.072 -2.351 -25.071 1.00 96.06 83 SER A C 1
ATOM 624 O O . SER A 1 83 ? 22.931 -1.752 -24.002 1.00 96.06 83 SER A O 1
ATOM 626 N N . PRO A 1 84 ? 24.293 -2.589 -25.591 1.00 94.06 84 PRO A N 1
ATOM 627 C CA . PRO A 1 84 ? 25.515 -2.177 -24.901 1.00 94.06 84 PRO A CA 1
ATOM 628 C C . PRO A 1 84 ? 25.552 -0.667 -24.639 1.00 94.06 84 PRO A C 1
ATOM 630 O O . PRO A 1 84 ? 26.089 -0.227 -23.630 1.00 94.06 84 PRO A O 1
ATOM 633 N N . GLY A 1 85 ? 24.945 0.131 -25.527 1.00 92.62 85 GLY A N 1
ATOM 634 C CA . GLY A 1 85 ? 24.826 1.578 -25.348 1.00 92.62 85 GLY A CA 1
ATOM 635 C C . GLY A 1 85 ? 23.913 1.965 -24.183 1.00 92.62 85 GLY A C 1
ATOM 636 O O . GLY A 1 85 ? 24.207 2.930 -23.485 1.00 92.62 85 GLY A O 1
ATOM 637 N N . PHE A 1 86 ? 22.847 1.196 -23.931 1.00 94.25 86 PHE A N 1
ATOM 638 C CA . PHE A 1 86 ? 22.010 1.396 -22.749 1.00 94.25 86 PHE A CA 1
ATOM 639 C C . PHE A 1 86 ? 22.778 1.022 -21.479 1.00 94.25 86 PHE A C 1
ATOM 641 O O . PHE A 1 86 ? 22.865 1.847 -20.574 1.00 94.25 86 PHE A O 1
ATOM 648 N N . GLU A 1 87 ? 23.405 -0.159 -21.437 1.00 91.31 87 GLU A N 1
ATOM 649 C CA . GLU A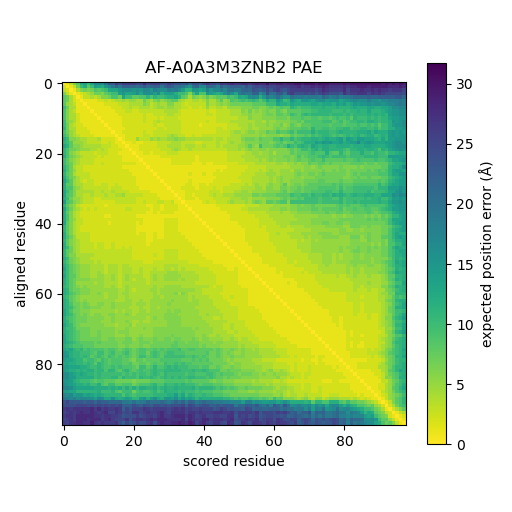 1 87 ? 24.205 -0.615 -20.287 1.00 91.31 87 GLU A CA 1
ATOM 650 C C . GLU A 1 87 ? 25.302 0.390 -19.909 1.00 91.31 87 GLU A C 1
ATOM 652 O O . GLU A 1 87 ? 25.453 0.737 -18.741 1.00 91.31 87 GLU A O 1
ATOM 657 N N . GLN A 1 88 ? 26.023 0.918 -20.903 1.00 92.69 88 GLN A N 1
ATOM 658 C CA . GLN A 1 88 ? 27.085 1.910 -20.704 1.00 92.69 88 GLN A CA 1
ATOM 659 C C . GLN A 1 88 ? 26.562 3.295 -20.294 1.00 92.69 88 GLN A C 1
ATOM 661 O O . GLN A 1 88 ? 27.325 4.092 -19.752 1.00 92.69 88 GLN A O 1
ATOM 666 N N . SER A 1 89 ? 25.284 3.598 -20.547 1.00 91.56 89 SER A N 1
ATOM 667 C CA . SER A 1 89 ? 24.655 4.861 -20.136 1.00 91.56 89 SER A CA 1
ATOM 668 C C . SER A 1 89 ? 24.228 4.874 -18.666 1.00 91.56 89 SER A C 1
ATOM 670 O O . SER A 1 89 ? 23.960 5.943 -18.113 1.00 91.56 89 SER A O 1
ATOM 672 N N . LEU A 1 90 ? 24.143 3.699 -18.029 1.00 90.31 90 LEU A N 1
ATOM 673 C CA . LEU A 1 90 ? 23.713 3.590 -16.642 1.00 90.31 90 LEU A CA 1
ATOM 674 C C . LEU A 1 90 ? 24.780 4.160 -15.695 1.00 90.31 90 LEU A C 1
ATOM 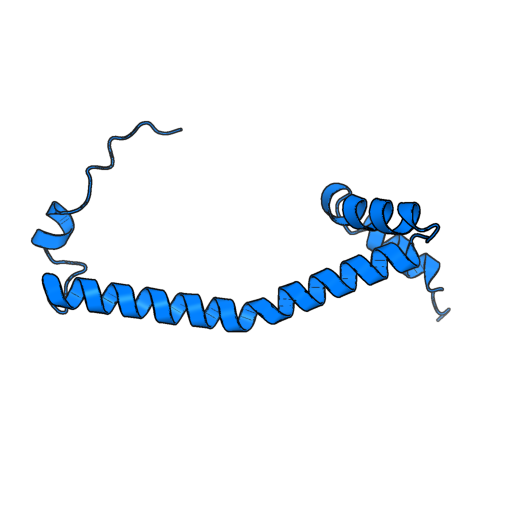676 O O . LEU A 1 90 ? 25.979 3.961 -15.905 1.00 90.31 90 LEU A O 1
ATOM 680 N N . PRO A 1 91 ? 24.370 4.852 -14.618 1.00 88.06 91 PRO A N 1
ATOM 681 C CA . PRO A 1 91 ? 25.312 5.334 -13.621 1.00 88.06 91 PRO A CA 1
ATOM 682 C C . PRO A 1 91 ? 26.020 4.154 -12.942 1.00 88.06 91 PRO A C 1
ATOM 684 O O . PRO A 1 91 ? 25.392 3.157 -12.583 1.00 88.06 91 PRO A O 1
ATOM 687 N N . ASN A 1 92 ? 27.333 4.276 -12.731 1.00 80.56 92 ASN A N 1
ATOM 688 C CA . ASN A 1 92 ? 28.096 3.278 -11.987 1.00 80.56 92 ASN A CA 1
ATOM 689 C C . ASN A 1 92 ? 27.622 3.251 -10.522 1.00 80.56 92 ASN A C 1
ATOM 691 O O . ASN A 1 92 ? 27.656 4.273 -9.836 1.00 80.56 92 ASN A O 1
ATOM 695 N N . VAL A 1 93 ? 27.180 2.085 -10.041 1.00 68.62 93 VAL A N 1
ATOM 696 C CA . VAL A 1 93 ? 26.517 1.915 -8.732 1.00 68.62 93 VAL A CA 1
ATOM 697 C C . VAL A 1 93 ? 27.512 1.883 -7.558 1.00 68.62 93 VAL A C 1
ATOM 699 O O . VAL A 1 93 ? 27.165 1.484 -6.452 1.00 68.62 93 VAL A O 1
ATOM 702 N N . THR A 1 94 ? 28.753 2.339 -7.7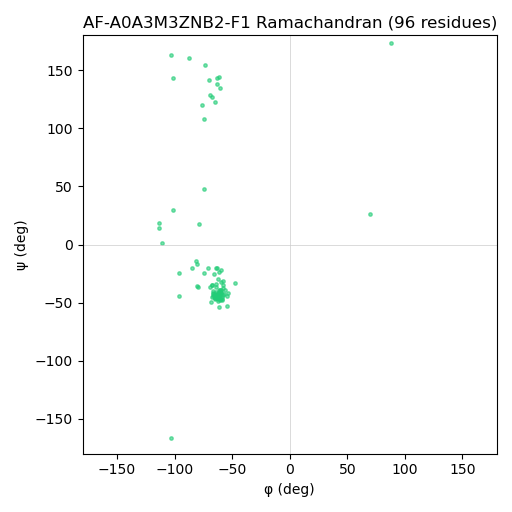33 1.00 66.50 94 THR A N 1
ATOM 703 C CA . THR A 1 94 ? 29.737 2.497 -6.644 1.00 66.50 94 THR A CA 1
ATOM 704 C C . THR A 1 94 ? 29.441 3.713 -5.751 1.00 66.50 94 THR A C 1
ATOM 706 O O . THR A 1 94 ? 30.322 4.525 -5.475 1.00 66.50 94 THR A O 1
ATOM 709 N N . GLY A 1 95 ? 28.188 3.869 -5.323 1.00 65.00 95 GLY A N 1
ATOM 710 C CA . GLY A 1 95 ? 27.799 4.750 -4.223 1.00 65.00 95 GLY A CA 1
ATOM 711 C C . GLY A 1 95 ? 27.902 4.018 -2.877 1.00 65.00 95 GLY A C 1
ATOM 712 O O . GLY A 1 95 ? 27.940 2.786 -2.857 1.00 65.00 95 GLY A O 1
ATOM 713 N N . PRO A 1 96 ? 27.971 4.740 -1.745 1.00 61.03 96 PRO A N 1
ATOM 714 C CA . PRO A 1 96 ? 28.024 4.109 -0.432 1.00 61.03 96 PRO A CA 1
ATOM 715 C C . PRO A 1 96 ? 26.773 3.255 -0.192 1.00 61.03 96 PRO A C 1
ATOM 717 O O . PRO A 1 96 ? 25.651 3.680 -0.462 1.00 61.03 96 PRO A O 1
ATOM 720 N N . VAL A 1 97 ? 26.990 2.045 0.324 1.00 61.25 97 VAL A N 1
ATOM 721 C CA . VAL A 1 97 ? 25.929 1.185 0.857 1.00 61.25 97 VAL A CA 1
ATOM 722 C C . VAL A 1 97 ? 25.529 1.791 2.203 1.00 61.25 97 VAL A C 1
ATOM 724 O O . VAL A 1 97 ? 26.338 1.782 3.131 1.00 61.25 97 VAL A O 1
ATOM 727 N N . PHE A 1 98 ? 24.348 2.407 2.267 1.00 59.84 98 PHE A N 1
ATOM 728 C CA . PHE A 1 98 ? 23.756 2.899 3.514 1.00 59.84 98 PHE A CA 1
ATOM 729 C C . PHE A 1 98 ? 23.043 1.770 4.257 1.00 59.84 98 PHE A C 1
ATOM 731 O O . PHE A 1 98 ? 22.400 0.940 3.573 1.00 59.84 98 PHE A O 1
#

Foldseek 3Di:
DDDDDLVRVLVVVCVVDDCVLQVVLQVVQVVVPHHSSRSVVVSVVVVVVVVVCPVVVVVVVVVVVVVVLVVQCVPQNNVSVPRVVNVVPDDDPPDDDD

Mean predicted aligned error: 6.96 Å

Sequence (98 aa):
MSSMSTLEVAKAIRLSISSARISTYENAALAVGRGLDEAITLYAWNALVSAAFLTPLHLCEVIVRNGVADAIASVYGPRWPWSPGFEQSLPNVTGPVF

pLDDT: mean 92.15, std 9.92, range [47.28, 98.56]

Solvent-accessible surface area (backbone atoms only — not comparable to full-atom values): 5834 Å² total; per-residue (Å²): 134,86,80,80,52,72,66,58,53,38,50,54,52,57,74,74,46,57,64,86,72,47,47,65,30,44,53,58,22,47,77,72,78,44,53,66,59,57,13,49,51,50,49,51,50,52,51,53,57,56,55,65,46,51,63,60,49,57,50,49,51,53,53,52,53,49,52,50,50,52,56,48,26,74,76,51,34,95,60,27,96,75,24,68,70,49,64,70,66,52,79,80,79,87,61,85,88,128

Radius of gyration: 24.37 Å; Cα contacts (8 Å, |Δi|>4): 44; chains: 1; bounding box: 55×34×53 Å